Protein AF-A0A8T7IBI1-F1 (afdb_monomer_lite)

Foldseek 3Di:
DKAWEWEAELLQDTPDTDIDDLVVADPVLLVQQLVQEDAPQDWGWDWDQFPLGIKIKTWGHHLVQQKIWIWIDDVPDTFKTKMWHADDDPVSVVVVCVVLVVSQPDPVSCVSHVPDRHNPCVVVDDDDRYMYMYGHCVVPVVSCVRCVRNSVSNNSSSNVVSVVVVVVVD

Structure (mmCIF, N/CA/C/O backbone):
data_AF-A0A8T7IBI1-F1
#
_entry.id   AF-A0A8T7IBI1-F1
#
loop_
_atom_site.group_PDB
_atom_site.id
_atom_site.type_symbol
_atom_site.label_atom_id
_atom_site.label_alt_id
_atom_site.label_comp_id
_atom_site.label_asym_id
_atom_site.label_entity_id
_atom_site.label_seq_id
_atom_site.pdbx_PDB_ins_code
_atom_site.Cartn_x
_atom_site.Cartn_y
_atom_site.Cartn_z
_atom_site.occupancy
_atom_site.B_iso_or_equiv
_atom_site.auth_seq_id
_atom_site.auth_comp_id
_atom_site.auth_asym_id
_atom_site.auth_atom_id
_atom_site.pdbx_PDB_model_num
ATOM 1 N N . MET A 1 1 ? 12.102 -9.942 -8.516 1.00 91.25 1 MET A N 1
ATOM 2 C CA . MET A 1 1 ? 12.583 -8.659 -7.951 1.00 91.25 1 MET A CA 1
ATOM 3 C C . MET A 1 1 ? 12.407 -8.606 -6.428 1.00 91.25 1 MET A C 1
ATOM 5 O O . MET A 1 1 ? 11.483 -9.240 -5.927 1.00 91.25 1 MET A O 1
ATOM 9 N N . LYS A 1 2 ? 13.278 -7.898 -5.698 1.00 94.31 2 LYS A N 1
ATOM 10 C CA . LYS A 1 2 ? 13.137 -7.601 -4.256 1.00 94.31 2 LYS A CA 1
ATOM 11 C C . LYS A 1 2 ? 12.457 -6.236 -4.090 1.00 94.31 2 LYS A C 1
ATOM 13 O O . LYS A 1 2 ? 12.744 -5.365 -4.899 1.00 94.31 2 LYS A O 1
ATOM 18 N N . PHE A 1 3 ? 11.608 -6.054 -3.085 1.00 95.19 3 PHE A N 1
ATOM 19 C CA . PHE A 1 3 ? 11.084 -4.751 -2.665 1.00 95.19 3 PHE A CA 1
ATOM 20 C C . PHE A 1 3 ? 11.015 -4.686 -1.139 1.00 95.19 3 PHE A C 1
ATOM 22 O O . PHE A 1 3 ? 10.853 -5.715 -0.481 1.00 95.19 3 PHE A O 1
ATOM 29 N N . ASP A 1 4 ? 11.136 -3.492 -0.580 1.00 95.31 4 ASP A N 1
ATOM 30 C CA . ASP A 1 4 ? 10.885 -3.262 0.837 1.00 95.31 4 ASP A CA 1
ATOM 31 C C . ASP A 1 4 ? 9.420 -2.891 1.051 1.00 95.31 4 ASP A C 1
ATOM 33 O O . ASP A 1 4 ? 8.782 -2.283 0.191 1.00 95.31 4 ASP A O 1
ATOM 37 N N . ALA A 1 5 ? 8.869 -3.262 2.201 1.00 95.31 5 ALA A N 1
ATOM 38 C CA . ALA A 1 5 ? 7.539 -2.834 2.589 1.00 95.31 5 ALA A CA 1
ATOM 39 C C . ALA A 1 5 ? 7.495 -2.409 4.050 1.00 95.31 5 ALA A C 1
ATOM 41 O O . ALA A 1 5 ? 8.206 -2.948 4.903 1.00 95.31 5 ALA A O 1
ATOM 42 N N . ILE A 1 6 ? 6.624 -1.446 4.320 1.00 95.25 6 ILE A N 1
ATOM 43 C CA . ILE A 1 6 ? 6.220 -1.064 5.662 1.00 95.25 6 ILE A CA 1
ATOM 44 C C . ILE A 1 6 ? 4.705 -0.900 5.699 1.00 95.25 6 ILE A C 1
ATOM 46 O O . ILE A 1 6 ? 4.113 -0.112 4.960 1.00 95.25 6 ILE A O 1
ATOM 50 N N . THR A 1 7 ? 4.081 -1.663 6.582 1.00 93.75 7 THR A N 1
ATOM 51 C CA . THR A 1 7 ? 2.653 -1.605 6.851 1.00 93.75 7 THR A CA 1
ATOM 52 C C . THR A 1 7 ? 2.462 -0.953 8.206 1.00 93.75 7 THR A C 1
ATOM 54 O O . THR A 1 7 ? 3.063 -1.357 9.202 1.00 93.75 7 THR A O 1
ATOM 57 N N . PHE A 1 8 ? 1.601 0.05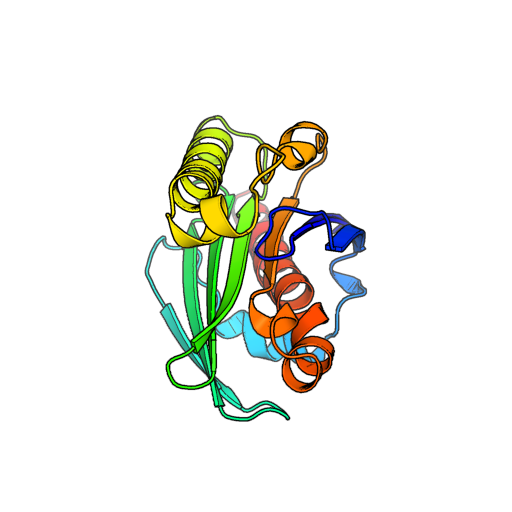1 8.254 1.00 93.31 8 PHE A N 1
ATOM 58 C CA . PHE A 1 8 ? 1.236 0.755 9.470 1.00 93.31 8 PHE A CA 1
ATOM 59 C C . PHE A 1 8 ? -0.146 0.336 9.960 1.00 93.31 8 PHE A C 1
ATOM 61 O O . PHE A 1 8 ? -1.053 0.026 9.179 1.00 93.31 8 PHE A O 1
ATOM 68 N N . LEU A 1 9 ? -0.317 0.397 11.275 1.00 91.94 9 LEU A N 1
ATOM 69 C CA . LEU A 1 9 ? -1.629 0.511 11.890 1.00 91.94 9 LEU A CA 1
ATOM 70 C C . LEU A 1 9 ? -2.188 1.935 11.680 1.00 91.94 9 LEU A C 1
ATOM 72 O O . LEU A 1 9 ? -1.424 2.874 11.435 1.00 91.94 9 LEU A O 1
ATOM 76 N N . PRO A 1 10 ? -3.512 2.132 11.812 1.00 90.12 10 PRO A N 1
ATOM 77 C CA . PRO A 1 10 ? -4.150 3.449 11.768 1.00 90.12 10 PRO A CA 1
ATOM 78 C C . PRO A 1 10 ? -3.568 4.503 12.717 1.00 90.12 10 PRO A C 1
ATOM 80 O O . PRO A 1 10 ? -3.644 5.692 12.423 1.00 90.12 10 PRO A O 1
ATOM 83 N N . ASP A 1 11 ? -2.987 4.074 13.840 1.00 90.12 11 ASP A N 1
ATOM 84 C CA . ASP A 1 11 ? -2.333 4.931 14.838 1.00 90.12 11 ASP A CA 1
ATOM 85 C C . ASP A 1 11 ? -0.869 5.271 14.480 1.00 90.12 11 ASP A C 1
ATOM 87 O O . ASP A 1 11 ? -0.098 5.759 15.307 1.00 90.12 11 ASP A O 1
ATOM 91 N N . GLY A 1 12 ? -0.448 4.963 13.251 1.00 90.19 12 GLY A N 1
ATOM 92 C CA . GLY A 1 12 ? 0.890 5.254 12.755 1.00 90.19 12 GLY A CA 1
ATOM 93 C C . GLY A 1 12 ? 1.999 4.391 13.353 1.00 90.19 12 GLY A C 1
ATOM 94 O O . GLY A 1 12 ? 3.162 4.636 13.029 1.00 90.19 12 GLY A O 1
ATOM 95 N N . LYS A 1 13 ? 1.690 3.391 14.194 1.00 91.62 13 LYS A N 1
ATOM 96 C CA . LYS A 1 13 ? 2.679 2.392 14.618 1.00 91.62 13 LYS A CA 1
ATOM 97 C C . LYS A 1 13 ? 2.986 1.434 13.477 1.00 91.62 13 LYS A C 1
ATOM 99 O O . LYS A 1 13 ? 2.106 1.061 12.699 1.00 91.62 13 LYS A O 1
ATOM 104 N N . VAL A 1 14 ? 4.241 1.005 13.410 1.00 93.06 14 VAL A N 1
ATOM 105 C CA . VAL A 1 14 ? 4.660 -0.051 12.488 1.00 93.06 14 VAL A CA 1
ATOM 106 C C . VAL A 1 14 ? 3.979 -1.353 12.894 1.00 93.06 14 VAL A C 1
ATOM 108 O O . VAL A 1 14 ? 4.126 -1.806 14.028 1.00 93.06 14 VAL A O 1
ATOM 111 N N . TRP A 1 15 ? 3.229 -1.930 11.961 1.00 90.81 15 TRP A N 1
ATOM 112 C CA . TRP A 1 15 ? 2.684 -3.273 12.085 1.00 90.81 15 TRP A CA 1
ATOM 113 C C . TRP A 1 15 ? 3.710 -4.302 11.607 1.00 90.81 15 TRP A C 1
ATOM 115 O O . TRP A 1 15 ? 4.125 -5.172 12.368 1.00 90.81 15 TRP A O 1
ATOM 125 N N . ASP A 1 16 ? 4.121 -4.172 10.348 1.00 91.88 16 ASP A N 1
ATOM 126 C CA . ASP A 1 16 ? 5.084 -5.056 9.704 1.00 91.88 16 ASP A CA 1
ATOM 127 C C . ASP A 1 16 ? 6.059 -4.221 8.882 1.00 91.88 16 ASP A C 1
ATOM 129 O O . ASP A 1 16 ? 5.702 -3.181 8.321 1.00 91.88 16 ASP A O 1
ATOM 133 N N . ARG A 1 17 ? 7.311 -4.659 8.853 1.00 93.69 17 ARG A N 1
ATOM 134 C CA . ARG A 1 17 ? 8.376 -4.035 8.076 1.00 93.69 17 ARG A CA 1
ATOM 135 C C . ARG A 1 17 ? 9.352 -5.115 7.663 1.00 93.69 17 ARG A C 1
ATOM 137 O O . ARG A 1 17 ? 9.907 -5.813 8.510 1.00 93.69 17 ARG A O 1
ATOM 144 N N . GLY A 1 18 ? 9.635 -5.178 6.371 1.00 94.00 18 GLY A N 1
ATOM 145 C CA . GLY A 1 18 ? 10.516 -6.204 5.849 1.00 94.00 18 GLY A CA 1
ATOM 146 C C . GLY A 1 18 ? 10.973 -5.962 4.424 1.00 94.00 18 GLY A C 1
ATOM 147 O O . GLY A 1 18 ? 10.574 -5.012 3.752 1.00 94.00 18 GLY A O 1
ATOM 148 N N . SER A 1 19 ? 11.823 -6.879 3.985 1.00 95.12 19 SER A N 1
ATOM 149 C CA . SER A 1 19 ? 12.269 -7.018 2.610 1.00 95.12 19 SER A CA 1
ATOM 150 C C . SER A 1 19 ? 11.644 -8.278 2.027 1.00 95.12 19 SER A C 1
ATOM 152 O O . SER A 1 19 ? 11.838 -9.365 2.569 1.00 95.12 19 SER A O 1
ATOM 154 N N . TYR A 1 20 ? 10.959 -8.148 0.898 1.00 95.19 20 TYR A N 1
ATOM 155 C CA . TYR A 1 20 ? 10.174 -9.217 0.294 1.00 95.19 20 TYR A CA 1
ATOM 156 C C . TYR A 1 20 ? 10.634 -9.482 -1.135 1.00 95.19 20 TYR A C 1
ATOM 158 O O . TYR A 1 20 ? 11.015 -8.573 -1.878 1.00 95.19 20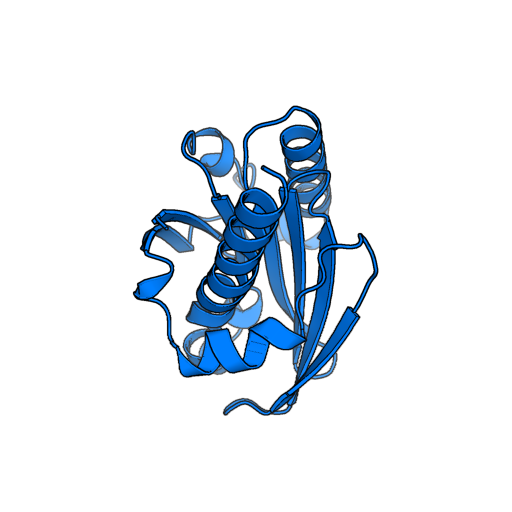 TYR A O 1
ATOM 166 N N . LEU A 1 21 ? 10.567 -10.741 -1.559 1.00 95.75 21 LEU A N 1
ATOM 167 C CA . LEU A 1 21 ? 10.701 -11.079 -2.966 1.00 95.75 21 LEU A CA 1
ATOM 168 C C . LEU A 1 21 ? 9.318 -11.092 -3.608 1.00 95.75 21 LEU A C 1
ATOM 170 O O . LEU A 1 21 ? 8.400 -11.772 -3.147 1.00 95.75 21 LEU A O 1
ATOM 174 N N . THR A 1 22 ? 9.196 -10.369 -4.723 1.00 94.62 22 THR A N 1
ATOM 175 C CA . THR A 1 22 ? 8.017 -10.421 -5.602 1.00 94.62 22 THR A CA 1
ATOM 176 C C . THR A 1 22 ? 7.626 -11.861 -5.873 1.00 94.62 22 THR A C 1
ATOM 178 O O . THR A 1 22 ? 6.486 -12.169 -5.610 1.00 94.62 22 THR A O 1
ATOM 181 N N . GLY A 1 23 ? 8.549 -12.766 -6.227 1.00 93.25 23 GLY A N 1
ATOM 182 C CA . GLY A 1 23 ? 8.257 -14.182 -6.505 1.00 93.25 23 GLY A CA 1
ATOM 183 C C . GLY A 1 23 ? 7.790 -15.042 -5.319 1.00 93.25 23 GLY A C 1
ATOM 184 O O . GLY A 1 23 ? 7.272 -16.131 -5.550 1.00 93.25 23 GLY A O 1
ATOM 185 N N . GLU A 1 24 ? 7.928 -14.573 -4.075 1.00 94.06 24 GLU A N 1
ATOM 186 C CA . GLU A 1 24 ? 7.481 -15.293 -2.868 1.00 94.06 24 GLU A CA 1
ATOM 187 C C . GLU A 1 24 ? 6.040 -14.949 -2.466 1.00 94.06 24 GLU A C 1
ATOM 189 O O . GLU A 1 24 ? 5.435 -15.669 -1.673 1.00 94.06 24 GLU A O 1
ATOM 194 N N . GLN A 1 25 ? 5.454 -13.883 -3.029 1.00 94.69 25 GLN A N 1
ATOM 195 C CA . GLN A 1 25 ? 4.072 -13.503 -2.710 1.00 94.69 25 GLN A CA 1
ATOM 196 C C . GLN A 1 25 ? 3.068 -14.531 -3.250 1.00 94.69 25 GLN A C 1
ATOM 198 O O . GLN A 1 25 ? 3.373 -15.300 -4.170 1.00 94.69 25 GLN A O 1
ATOM 203 N N . ASN A 1 26 ? 1.845 -14.533 -2.722 1.00 92.06 26 ASN A N 1
ATOM 204 C CA . ASN A 1 26 ? 0.812 -15.479 -3.134 1.00 92.06 26 ASN A CA 1
ATOM 205 C C . ASN A 1 26 ? 0.493 -15.335 -4.636 1.00 92.06 26 ASN A C 1
ATOM 207 O O . ASN A 1 26 ? -0.138 -14.368 -5.058 1.00 92.06 26 ASN A O 1
ATOM 211 N N . ARG A 1 27 ? 0.898 -16.325 -5.446 1.00 92.31 27 ARG A N 1
ATOM 212 C CA . ARG A 1 27 ? 0.749 -16.280 -6.912 1.00 92.31 27 ARG A CA 1
ATOM 213 C C . ARG A 1 27 ? -0.703 -16.158 -7.367 1.00 92.31 27 ARG A C 1
ATOM 215 O O . ARG A 1 27 ? -0.953 -15.489 -8.362 1.00 92.31 27 ARG A O 1
ATOM 222 N N . HIS A 1 28 ? -1.647 -16.767 -6.650 1.00 91.12 28 HIS A N 1
ATOM 223 C CA . HIS A 1 28 ? -3.064 -16.668 -6.997 1.00 91.12 28 HIS A CA 1
ATOM 224 C C . HIS A 1 28 ? -3.589 -15.243 -6.806 1.00 91.12 28 HIS A C 1
ATOM 226 O O . HIS A 1 28 ? -4.307 -14.742 -7.667 1.00 91.12 28 HIS A O 1
ATOM 232 N N . LEU A 1 29 ? -3.189 -14.571 -5.721 1.00 90.50 29 LEU A N 1
ATOM 233 C CA . LEU A 1 29 ? -3.559 -13.175 -5.482 1.00 90.50 29 LEU A CA 1
ATOM 234 C C . LEU A 1 29 ? -2.875 -12.233 -6.470 1.00 90.50 29 LEU A C 1
ATOM 236 O O . LEU A 1 29 ? -3.544 -11.384 -7.045 1.00 90.50 29 LEU A O 1
ATOM 240 N N . VAL A 1 30 ? -1.577 -12.423 -6.729 1.00 93.75 30 VAL A N 1
ATOM 241 C CA . VAL A 1 30 ? -0.846 -11.633 -7.733 1.00 93.75 30 VAL A CA 1
ATOM 242 C C . VAL A 1 30 ? -1.554 -11.712 -9.086 1.00 93.75 30 VAL A C 1
ATOM 244 O O . VAL A 1 30 ? -1.896 -10.679 -9.647 1.00 93.75 30 VAL A O 1
ATOM 247 N N . GLN A 1 31 ? -1.879 -12.919 -9.562 1.00 92.00 31 GLN A N 1
ATOM 248 C CA . GLN A 1 31 ? -2.603 -13.113 -10.825 1.00 92.00 31 GLN A CA 1
ATOM 249 C C . GLN A 1 31 ? -4.006 -12.494 -10.825 1.00 92.00 31 GLN A C 1
ATOM 251 O O . GLN A 1 31 ? -4.434 -11.969 -11.850 1.00 92.00 31 GLN A O 1
ATOM 256 N N . ALA A 1 32 ? -4.726 -12.549 -9.701 1.00 90.38 32 ALA A N 1
ATOM 257 C CA . ALA A 1 32 ? -6.040 -11.924 -9.575 1.00 90.38 32 ALA A CA 1
ATOM 258 C C . ALA A 1 32 ? -5.958 -10.388 -9.599 1.00 90.38 32 ALA A C 1
ATOM 260 O O . ALA A 1 32 ? -6.868 -9.729 -10.101 1.00 90.38 32 ALA A O 1
ATOM 261 N N . PHE A 1 33 ? -4.874 -9.815 -9.075 1.00 91.75 33 PHE A N 1
ATOM 262 C CA . PHE A 1 33 ? -4.692 -8.370 -8.967 1.00 91.75 33 PHE A CA 1
ATOM 263 C C . PHE A 1 33 ? -4.025 -7.743 -10.190 1.00 91.75 33 PHE A C 1
ATOM 265 O O . PHE A 1 33 ? -4.311 -6.584 -10.474 1.00 91.75 33 PHE A O 1
ATOM 272 N N . SER A 1 34 ? -3.199 -8.472 -10.950 1.00 92.56 34 SER A N 1
ATOM 273 C CA . SER A 1 34 ? -2.527 -7.935 -12.145 1.00 92.56 34 SER A CA 1
ATOM 274 C C . SER A 1 34 ? -3.476 -7.229 -13.131 1.00 92.56 34 SER A C 1
ATOM 276 O O . SER A 1 34 ? -3.133 -6.136 -13.572 1.00 92.56 34 SER A O 1
ATOM 278 N N . PRO A 1 35 ? -4.683 -7.747 -13.448 1.00 91.81 35 PRO A N 1
ATOM 279 C CA . PRO A 1 35 ? -5.625 -7.054 -14.334 1.00 91.81 35 PRO A CA 1
ATOM 280 C C . PRO A 1 35 ? -6.219 -5.767 -13.740 1.00 91.81 35 PRO A C 1
ATOM 282 O O . PRO A 1 35 ? -6.828 -4.984 -14.463 1.00 91.81 35 PRO A O 1
ATOM 285 N N . CYS A 1 36 ? -6.086 -5.570 -12.427 1.00 92.25 36 CYS A N 1
ATOM 286 C CA . CYS A 1 36 ? -6.594 -4.409 -11.701 1.00 92.25 36 CYS A CA 1
ATOM 287 C C . CYS A 1 36 ? -5.565 -3.273 -11.614 1.00 92.25 36 CYS A C 1
ATOM 289 O O . CYS A 1 36 ? -5.893 -2.190 -11.130 1.00 92.25 36 CYS A O 1
ATOM 291 N N . VAL A 1 37 ? -4.330 -3.517 -12.054 1.00 93.88 37 VAL A N 1
ATOM 292 C CA . VAL A 1 37 ? -3.235 -2.554 -12.012 1.00 93.88 37 VAL A CA 1
ATOM 293 C C . VAL A 1 37 ? -3.092 -1.879 -13.372 1.00 93.88 37 VAL A C 1
ATOM 295 O O . VAL A 1 37 ? -2.977 -2.529 -14.408 1.00 93.88 37 VAL A O 1
ATOM 298 N N . THR A 1 38 ? -3.081 -0.551 -13.356 1.00 93.81 38 THR A N 1
ATOM 299 C CA . THR A 1 38 ? -2.804 0.304 -14.515 1.00 93.81 38 THR A CA 1
ATOM 300 C C . THR A 1 38 ? -1.491 1.054 -14.337 1.00 93.81 38 THR A C 1
ATOM 302 O O . THR A 1 38 ? -1.027 1.261 -13.213 1.00 93.81 38 THR A O 1
ATOM 305 N N . TYR A 1 39 ? -0.921 1.468 -15.469 1.00 94.25 39 TYR A N 1
ATOM 306 C CA . TYR A 1 39 ? 0.355 2.182 -15.568 1.00 94.25 39 TYR A CA 1
ATOM 307 C C . TYR A 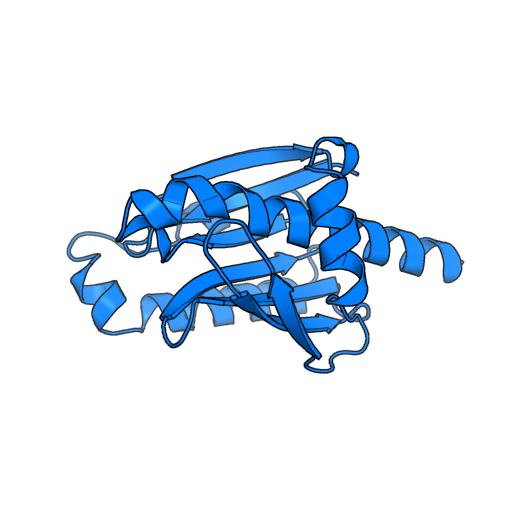1 39 ? 0.229 3.506 -16.336 1.00 94.25 39 TYR A C 1
ATOM 309 O O . TYR A 1 39 ? 1.206 4.219 -16.496 1.00 94.25 39 TYR A O 1
ATOM 317 N N . ASP A 1 40 ? -0.966 3.849 -16.821 1.00 93.00 40 ASP A N 1
ATOM 318 C CA . ASP A 1 40 ? -1.224 4.992 -17.706 1.00 93.00 40 ASP A CA 1
ATOM 319 C C . ASP A 1 40 ? -1.796 6.216 -16.968 1.00 93.00 40 ASP A C 1
ATOM 321 O O . ASP A 1 40 ? -2.420 7.089 -17.577 1.00 93.00 40 ASP A O 1
ATOM 325 N N . ASN A 1 41 ? -1.619 6.261 -15.645 1.00 91.44 41 ASN A N 1
ATOM 326 C CA . ASN A 1 41 ? -2.133 7.283 -14.737 1.00 91.44 41 ASN A CA 1
ATOM 327 C C . ASN A 1 41 ? -3.667 7.436 -14.772 1.00 91.44 41 ASN A C 1
ATOM 329 O O . ASN A 1 41 ? -4.213 8.507 -14.492 1.00 91.44 41 ASN A O 1
ATOM 333 N N . LYS A 1 42 ? -4.395 6.366 -15.119 1.00 92.31 42 LYS A N 1
ATOM 334 C CA . LYS A 1 42 ? -5.860 6.335 -15.040 1.00 92.31 42 LYS A CA 1
ATOM 335 C C . LYS A 1 42 ? -6.334 5.529 -13.851 1.00 92.31 42 LYS A C 1
ATOM 337 O O . LYS A 1 42 ? -5.836 4.438 -13.573 1.00 92.31 42 LYS A O 1
ATOM 342 N N . LYS A 1 43 ? -7.375 6.055 -13.202 1.00 94.06 43 LYS A N 1
ATOM 343 C CA . LYS A 1 43 ? -8.093 5.327 -12.163 1.00 94.06 43 LYS A CA 1
ATOM 344 C C . LYS A 1 43 ? -8.799 4.120 -12.764 1.00 94.06 43 LYS A C 1
ATOM 346 O O . LYS A 1 43 ? -9.651 4.275 -13.638 1.00 94.06 43 LYS A O 1
ATOM 351 N N . LEU A 1 44 ? -8.494 2.949 -12.225 1.00 94.81 44 LEU A N 1
ATOM 352 C CA . LEU A 1 44 ? -9.244 1.725 -12.437 1.00 94.81 44 LEU A CA 1
ATOM 353 C C . LEU A 1 44 ? -9.965 1.347 -11.146 1.00 94.81 44 LEU A C 1
ATOM 355 O O . LEU A 1 44 ? -9.457 1.539 -10.042 1.00 94.81 44 LEU A O 1
ATOM 359 N N . VAL A 1 45 ? -11.179 0.834 -11.302 1.00 95.50 45 VAL A N 1
ATOM 360 C CA . VAL A 1 45 ? -11.967 0.286 -10.204 1.00 95.50 45 VAL A CA 1
ATOM 361 C C . VAL A 1 45 ? -12.257 -1.163 -10.540 1.00 95.50 45 VAL A C 1
ATOM 363 O O . VAL A 1 45 ? -12.841 -1.442 -11.586 1.00 95.50 45 VAL A O 1
ATOM 366 N N . ALA A 1 46 ? -11.847 -2.067 -9.662 1.00 94.06 46 ALA A N 1
ATOM 367 C CA . ALA A 1 46 ? -12.062 -3.495 -9.812 1.00 94.06 46 ALA A CA 1
ATOM 368 C C . ALA A 1 46 ? -12.847 -4.047 -8.625 1.00 94.06 46 ALA A C 1
ATOM 370 O O . ALA A 1 46 ? -12.728 -3.555 -7.504 1.00 94.06 46 ALA A O 1
ATOM 371 N N . GLU A 1 47 ? -13.636 -5.086 -8.877 1.00 93.94 47 GLU A N 1
ATOM 372 C CA . GLU A 1 47 ? -14.296 -5.862 -7.834 1.00 93.94 47 GLU A CA 1
ATOM 373 C C . GLU A 1 47 ? -13.733 -7.282 -7.843 1.00 93.94 47 GLU A C 1
ATOM 375 O O . GLU A 1 47 ? -13.674 -7.934 -8.886 1.00 93.94 47 GLU A O 1
ATOM 380 N N . ILE A 1 48 ? -13.291 -7.749 -6.680 1.00 89.50 48 ILE A N 1
ATOM 381 C CA . ILE A 1 48 ? -12.616 -9.028 -6.498 1.00 89.50 48 ILE A CA 1
ATOM 382 C C . ILE A 1 48 ? -13.366 -9.808 -5.426 1.00 89.50 48 ILE A C 1
ATOM 384 O O . ILE A 1 48 ? -13.552 -9.338 -4.303 1.00 89.50 48 ILE A O 1
ATOM 388 N N . GLN A 1 49 ? -13.794 -11.020 -5.764 1.00 87.50 49 GLN A N 1
ATOM 389 C CA . GLN A 1 49 ? -14.403 -11.916 -4.789 1.00 87.50 49 GLN A CA 1
ATOM 390 C C . GLN A 1 49 ? -13.320 -12.547 -3.914 1.00 87.50 49 GLN A C 1
ATOM 392 O O . GLN A 1 49 ? -12.351 -13.110 -4.423 1.00 87.50 49 GLN A O 1
ATOM 397 N N . SER A 1 50 ? -13.497 -12.454 -2.598 1.00 80.38 50 SER A N 1
ATOM 398 C CA . SER A 1 50 ? -12.578 -12.997 -1.598 1.00 80.38 50 SER A CA 1
ATOM 399 C C . SER A 1 50 ? -13.327 -13.784 -0.522 1.00 80.38 50 SER A C 1
ATOM 401 O O . SER A 1 50 ? -14.556 -13.758 -0.442 1.00 80.38 50 SER A O 1
ATOM 403 N N . GLU A 1 51 ? -12.583 -14.445 0.360 1.00 77.56 51 GLU A N 1
ATOM 404 C CA . GLU A 1 51 ? -13.143 -15.188 1.495 1.00 77.56 51 GLU A CA 1
ATOM 405 C C . GLU A 1 51 ? -13.865 -14.312 2.535 1.00 77.56 51 GLU A C 1
ATOM 407 O O . GLU A 1 51 ? -14.644 -14.821 3.339 1.00 77.56 51 GLU A O 1
ATOM 412 N N . ILE A 1 52 ? -13.636 -12.994 2.520 1.00 80.62 52 ILE A N 1
ATOM 413 C CA . ILE A 1 52 ? -14.328 -12.025 3.386 1.00 80.62 52 ILE A CA 1
ATOM 414 C C . ILE A 1 52 ? -15.441 -11.259 2.676 1.00 80.62 52 ILE A C 1
ATOM 416 O O . ILE A 1 52 ? -16.018 -10.338 3.253 1.00 80.62 52 ILE A O 1
ATOM 420 N N . GLY A 1 53 ? -15.753 -11.650 1.441 1.00 86.19 53 GLY A N 1
ATOM 421 C CA . GLY A 1 53 ? -16.761 -11.024 0.599 1.00 86.19 53 GLY A CA 1
ATOM 422 C C . GLY A 1 53 ? -16.168 -10.276 -0.590 1.00 86.19 53 GLY A C 1
ATOM 423 O O . GLY A 1 53 ? -14.977 -10.379 -0.901 1.00 86.19 53 GLY A O 1
ATOM 424 N N . ALA A 1 54 ? -17.038 -9.536 -1.273 1.00 90.69 54 ALA A N 1
ATOM 425 C CA . ALA A 1 54 ? -16.674 -8.710 -2.411 1.00 90.69 54 ALA A CA 1
ATOM 426 C C . ALA A 1 54 ? -15.825 -7.522 -1.952 1.00 90.69 54 ALA A C 1
ATOM 428 O O . ALA A 1 54 ? -16.252 -6.708 -1.126 1.00 90.69 54 ALA A O 1
ATOM 429 N N . LEU A 1 55 ? -14.624 -7.432 -2.504 1.00 90.88 55 LEU A N 1
ATOM 430 C CA . LEU A 1 55 ? -13.703 -6.336 -2.280 1.00 90.88 55 LEU A CA 1
ATOM 431 C C . LEU A 1 55 ? -13.714 -5.431 -3.484 1.00 90.88 55 LEU A C 1
ATOM 433 O O . LEU A 1 55 ? -13.651 -5.901 -4.616 1.00 90.88 55 LEU A O 1
ATOM 437 N N . LYS A 1 56 ? -13.726 -4.132 -3.236 1.00 95.19 56 LYS A N 1
ATOM 438 C CA . LYS A 1 56 ? -13.524 -3.142 -4.283 1.00 95.19 56 LYS A CA 1
ATOM 439 C C . LYS A 1 56 ? -12.120 -2.568 -4.148 1.00 95.19 56 LYS A C 1
ATOM 441 O O . LYS A 1 56 ? -11.730 -2.141 -3.066 1.00 95.19 56 LYS A O 1
ATOM 446 N N . LEU A 1 57 ? -11.379 -2.552 -5.246 1.00 95.50 57 LEU A N 1
ATOM 447 C CA . LEU A 1 57 ? -10.069 -1.926 -5.365 1.00 95.50 57 LEU A CA 1
ATOM 448 C C . LEU A 1 57 ? -10.196 -0.683 -6.239 1.00 95.50 57 LEU A C 1
ATOM 450 O O . LEU A 1 57 ? -10.555 -0.782 -7.409 1.00 95.50 57 LEU A O 1
ATOM 454 N N . ASP A 1 58 ? -9.859 0.468 -5.673 1.00 97.00 58 ASP A N 1
ATOM 455 C CA . ASP A 1 58 ? -9.561 1.678 -6.428 1.00 97.00 58 ASP A CA 1
ATOM 456 C C . ASP A 1 58 ? -8.039 1.742 -6.634 1.00 97.00 58 ASP A C 1
ATOM 458 O O . ASP A 1 58 ? -7.294 1.854 -5.659 1.00 97.00 58 ASP A O 1
ATOM 462 N N . TRP A 1 59 ? -7.579 1.674 -7.884 1.00 96.81 59 TRP A N 1
ATOM 463 C CA . TRP A 1 59 ? -6.162 1.725 -8.253 1.00 96.81 59 TRP A CA 1
ATOM 464 C C . TRP A 1 59 ? -5.866 2.905 -9.181 1.00 96.81 59 TRP A C 1
ATOM 466 O O . TRP A 1 59 ? -6.643 3.193 -10.090 1.00 96.81 59 TRP A O 1
ATOM 476 N N . VAL A 1 60 ? -4.720 3.558 -8.990 1.00 95.69 60 VAL A N 1
ATOM 477 C CA . VAL A 1 60 ? -4.114 4.479 -9.966 1.00 95.69 60 VAL A CA 1
ATOM 478 C C . VAL A 1 60 ? -2.619 4.200 -9.991 1.00 95.69 60 VAL A C 1
ATOM 480 O O . VAL A 1 60 ? -1.989 4.276 -8.939 1.00 95.69 60 VAL A O 1
ATOM 483 N N . GLY A 1 61 ? -2.041 3.925 -11.160 1.00 94.69 61 GLY A N 1
ATOM 484 C CA . GLY A 1 61 ? -0.593 3.783 -11.305 1.00 94.69 61 GLY A CA 1
ATOM 485 C C . GLY A 1 61 ? -0.060 4.445 -12.566 1.00 94.69 61 GLY A C 1
ATOM 486 O O . GLY A 1 61 ? -0.795 4.628 -13.535 1.00 94.69 61 GLY A O 1
ATOM 487 N N . SER A 1 62 ? 1.210 4.831 -12.531 1.00 93.75 62 SER A N 1
ATOM 488 C CA . SER A 1 62 ? 1.903 5.560 -13.589 1.00 93.75 62 SER A CA 1
ATOM 489 C C . SER A 1 62 ? 3.325 5.024 -13.744 1.00 93.75 62 SER A C 1
ATOM 491 O O . SER A 1 62 ? 4.115 5.078 -12.800 1.00 93.75 62 SER A O 1
ATOM 493 N N . ASP A 1 63 ? 3.646 4.506 -14.929 1.00 91.62 63 ASP A N 1
ATOM 494 C CA . ASP A 1 63 ? 4.992 4.039 -15.270 1.00 91.62 63 ASP A CA 1
ATOM 495 C C . ASP A 1 63 ? 5.992 5.187 -15.437 1.00 91.62 63 ASP A C 1
ATOM 497 O O . ASP A 1 63 ? 7.140 5.055 -15.027 1.00 91.62 63 ASP A O 1
ATOM 501 N N . GLN A 1 64 ? 5.542 6.333 -15.951 1.00 89.25 64 GLN A N 1
ATOM 502 C CA . GLN A 1 64 ? 6.368 7.525 -16.163 1.00 89.25 64 GLN A CA 1
ATOM 503 C C . GLN A 1 64 ? 7.047 8.009 -14.881 1.00 89.25 64 GLN A C 1
ATOM 505 O O . GLN A 1 64 ? 8.184 8.469 -14.923 1.00 89.25 64 GLN A O 1
ATOM 510 N N . ILE A 1 65 ? 6.339 7.902 -13.756 1.00 88.19 65 ILE A N 1
ATOM 511 C CA . ILE A 1 65 ? 6.800 8.374 -12.443 1.00 88.19 65 ILE A CA 1
ATOM 512 C C . ILE A 1 65 ? 7.142 7.214 -11.500 1.00 88.19 65 ILE A C 1
ATOM 514 O O . ILE A 1 65 ? 7.706 7.440 -10.436 1.00 88.19 65 ILE A O 1
ATOM 518 N N . GLY A 1 66 ? 6.800 5.974 -11.870 1.00 92.19 66 GLY A N 1
ATOM 519 C CA . GLY A 1 66 ? 7.058 4.779 -11.069 1.00 92.19 66 GLY A CA 1
ATOM 520 C C . GLY A 1 66 ? 6.180 4.633 -9.825 1.00 92.19 66 GLY A C 1
ATOM 521 O O . GLY A 1 66 ? 6.588 3.965 -8.878 1.00 92.19 66 GLY A O 1
ATOM 522 N N . VAL A 1 67 ? 4.981 5.224 -9.802 1.00 95.00 67 VAL A N 1
ATOM 523 C CA . VAL A 1 67 ? 4.105 5.221 -8.617 1.00 95.00 67 VAL A CA 1
ATOM 524 C C . VAL A 1 67 ? 2.810 4.466 -8.864 1.00 95.00 67 VAL A C 1
ATOM 526 O O . VAL A 1 67 ? 2.146 4.668 -9.876 1.00 95.00 67 VAL A O 1
ATOM 529 N N . GLY A 1 68 ? 2.417 3.642 -7.896 1.00 96.38 68 GLY A N 1
ATOM 530 C CA . GLY A 1 68 ? 1.100 3.019 -7.799 1.00 96.38 68 GLY A CA 1
ATOM 531 C C . GLY A 1 68 ? 0.408 3.416 -6.500 1.00 96.38 68 GLY A C 1
ATOM 532 O O . GLY A 1 68 ? 1.053 3.537 -5.467 1.00 96.38 68 GLY A O 1
ATOM 533 N N . SER A 1 69 ? -0.903 3.608 -6.513 1.00 95.62 69 SER A N 1
ATOM 534 C CA . SER A 1 69 ? -1.699 3.890 -5.319 1.00 95.62 69 SER A CA 1
ATOM 535 C C . SER A 1 69 ? -2.943 3.017 -5.297 1.00 95.62 69 SER A C 1
ATOM 537 O O . SER A 1 69 ? -3.561 2.759 -6.332 1.00 95.62 69 SER A O 1
ATOM 539 N N . SER A 1 70 ? -3.299 2.553 -4.105 1.00 95.69 70 SER A N 1
ATOM 540 C CA . SER A 1 70 ? -4.404 1.629 -3.891 1.00 95.69 70 SER A CA 1
ATOM 541 C C . SER A 1 70 ? -5.280 2.059 -2.725 1.00 95.69 70 SER A C 1
ATOM 543 O O . SER A 1 70 ? -4.813 2.585 -1.712 1.00 95.69 70 SER A O 1
ATOM 545 N N . THR A 1 71 ? -6.578 1.814 -2.860 1.00 95.31 71 THR A N 1
ATOM 546 C CA . THR A 1 71 ? -7.532 1.822 -1.752 1.00 95.31 71 THR A CA 1
ATOM 547 C C . THR A 1 71 ? -8.442 0.613 -1.879 1.00 95.31 71 THR A C 1
ATOM 549 O O . THR A 1 71 ? -9.152 0.450 -2.872 1.00 95.31 71 THR A O 1
ATOM 552 N N . TRP A 1 72 ? -8.426 -0.221 -0.850 1.00 93.81 72 TRP A N 1
ATOM 553 C CA . TRP A 1 72 ? -9.254 -1.404 -0.719 1.00 93.81 72 TRP A CA 1
ATOM 554 C C . TRP A 1 72 ? -10.474 -1.112 0.139 1.00 93.81 72 TRP A C 1
ATOM 556 O O . TRP A 1 72 ? -10.360 -0.564 1.239 1.00 93.81 72 TRP A O 1
ATOM 566 N N . TRP A 1 73 ? -11.629 -1.559 -0.340 1.00 94.00 73 TRP A N 1
ATOM 567 C CA . TRP A 1 73 ? -12.916 -1.396 0.313 1.00 94.00 73 TRP A CA 1
ATOM 568 C C . TRP A 1 73 ? -13.588 -2.747 0.550 1.00 94.00 73 TRP A C 1
ATOM 570 O O . TRP A 1 73 ? -13.585 -3.612 -0.327 1.00 94.00 73 TRP A O 1
ATOM 580 N N . LEU A 1 74 ? -14.233 -2.887 1.706 1.00 91.25 74 LEU A N 1
ATOM 581 C CA . LEU A 1 74 ? -15.172 -3.961 2.019 1.00 91.25 74 LEU A CA 1
ATOM 582 C C . LEU A 1 74 ? -16.531 -3.334 2.351 1.00 91.25 74 LEU A C 1
ATOM 584 O O . LEU A 1 74 ? -16.720 -2.745 3.422 1.00 91.25 74 LEU A O 1
ATOM 588 N N . GLY A 1 75 ? -17.474 -3.427 1.412 1.00 90.00 75 GLY A N 1
ATOM 589 C CA . GLY A 1 75 ? -18.690 -2.613 1.447 1.00 90.00 75 GLY A CA 1
ATOM 590 C C . GLY A 1 75 ? -18.339 -1.121 1.412 1.00 90.00 75 GLY A C 1
ATOM 591 O O . GLY A 1 75 ? -17.632 -0.669 0.517 1.00 90.00 75 GLY A O 1
ATOM 592 N N . GLU A 1 76 ? -18.793 -0.361 2.409 1.00 90.56 76 GLU A N 1
ATOM 593 C CA . GLU A 1 76 ? -18.522 1.084 2.531 1.00 90.56 76 GLU A CA 1
ATOM 594 C C . GLU A 1 76 ? -17.252 1.411 3.340 1.00 90.56 76 GLU A C 1
ATOM 596 O O . GLU A 1 76 ? -16.950 2.577 3.584 1.00 90.56 76 GLU A O 1
ATOM 601 N N . LYS A 1 77 ? -16.507 0.397 3.800 1.00 89.81 77 LYS A N 1
ATOM 602 C CA . LYS A 1 77 ? -15.364 0.584 4.706 1.00 89.81 77 LYS A CA 1
ATOM 603 C C . LYS A 1 77 ? -14.045 0.450 3.973 1.00 89.81 77 LYS A C 1
ATOM 605 O O . LYS A 1 77 ? -13.843 -0.536 3.272 1.00 89.81 77 LYS A O 1
ATOM 610 N N . ILE A 1 78 ? -13.131 1.381 4.219 1.00 90.69 78 ILE A N 1
ATOM 611 C CA . ILE A 1 78 ? -11.730 1.251 3.814 1.00 90.69 78 ILE A CA 1
ATOM 612 C C . ILE A 1 78 ? -11.069 0.198 4.709 1.00 90.69 78 ILE A C 1
ATOM 614 O O . ILE A 1 78 ? -11.201 0.256 5.930 1.00 90.69 78 ILE A O 1
ATOM 618 N N . ILE A 1 79 ? -10.375 -0.762 4.101 1.00 91.88 79 ILE A N 1
ATOM 619 C CA . ILE A 1 79 ? -9.673 -1.845 4.809 1.00 91.88 79 ILE A CA 1
ATOM 620 C C . ILE A 1 79 ? -8.153 -1.782 4.634 1.00 91.88 79 ILE A C 1
ATOM 622 O O . ILE A 1 79 ? -7.421 -2.221 5.516 1.00 91.88 79 ILE A O 1
ATOM 626 N N . ASN A 1 80 ? -7.664 -1.200 3.541 1.00 93.00 80 ASN A N 1
ATOM 627 C CA . ASN A 1 80 ? -6.242 -0.975 3.310 1.00 93.00 80 ASN A CA 1
ATOM 628 C C . ASN A 1 80 ? -6.063 0.184 2.324 1.00 93.00 80 ASN A C 1
ATOM 630 O O . ASN A 1 80 ? -6.842 0.335 1.384 1.00 93.00 80 ASN A O 1
ATOM 634 N N . THR A 1 81 ? -5.047 1.001 2.545 1.00 94.12 81 THR A N 1
ATOM 635 C CA . THR A 1 81 ? -4.594 2.026 1.602 1.00 94.12 81 THR A CA 1
ATOM 636 C C . THR A 1 81 ? -3.095 1.914 1.462 1.00 94.12 81 THR A C 1
ATOM 638 O O . THR A 1 81 ? -2.417 1.730 2.471 1.00 94.12 81 THR A O 1
ATOM 641 N N . GLY A 1 82 ? -2.559 2.075 0.259 1.00 95.00 82 GLY A N 1
ATOM 642 C CA . GLY A 1 82 ? -1.115 2.002 0.082 1.00 95.00 82 GLY A CA 1
ATOM 643 C C . GLY A 1 82 ? -0.603 2.728 -1.144 1.00 95.00 82 GLY A C 1
ATOM 644 O O . GLY A 1 82 ? -1.347 2.970 -2.094 1.00 95.00 82 GLY A O 1
ATOM 645 N N . VAL A 1 83 ? 0.686 3.045 -1.104 1.00 96.00 83 VAL A N 1
ATOM 646 C CA . VAL A 1 83 ? 1.463 3.609 -2.203 1.00 96.00 83 VAL A CA 1
ATOM 647 C C . VAL A 1 83 ? 2.662 2.704 -2.488 1.00 96.00 83 VAL A C 1
ATOM 649 O O . VAL A 1 83 ? 3.350 2.252 -1.576 1.00 96.00 83 VAL A O 1
ATOM 652 N N . CYS A 1 84 ? 2.882 2.410 -3.761 1.00 96.56 84 CYS A N 1
ATOM 653 C CA . CYS A 1 84 ? 4.028 1.687 -4.288 1.00 96.56 84 CYS A CA 1
ATOM 654 C C . CYS A 1 84 ? 4.931 2.694 -5.000 1.00 96.56 84 CYS A C 1
ATOM 656 O O . CYS A 1 84 ? 4.448 3.436 -5.850 1.00 96.56 84 CYS A O 1
ATOM 658 N N . LEU A 1 85 ? 6.217 2.699 -4.670 1.00 95.31 85 LEU A N 1
ATOM 659 C CA . LEU A 1 85 ? 7.244 3.576 -5.230 1.00 95.31 85 LEU A CA 1
ATOM 660 C C . LEU A 1 85 ? 8.311 2.683 -5.859 1.00 95.31 85 LEU A C 1
ATOM 662 O O . LEU A 1 85 ? 8.936 1.882 -5.163 1.00 95.31 85 LEU A O 1
ATOM 666 N N . PHE A 1 86 ? 8.457 2.726 -7.176 1.00 94.44 86 PHE A N 1
ATOM 667 C CA . PHE A 1 86 ? 9.349 1.829 -7.901 1.00 94.44 86 PHE A CA 1
ATOM 668 C C . PHE A 1 86 ? 10.818 2.269 -7.810 1.00 94.44 86 PHE A C 1
ATOM 670 O O . PHE A 1 86 ? 11.704 1.425 -7.680 1.00 94.44 86 PHE A O 1
ATOM 677 N N . GLY A 1 87 ? 11.073 3.575 -7.826 1.00 86.00 87 GLY A N 1
ATOM 678 C CA . GLY A 1 87 ? 12.392 4.192 -7.808 1.00 86.00 87 GLY A CA 1
ATOM 679 C C . GLY A 1 87 ? 12.563 5.181 -6.653 1.00 86.00 87 GLY A C 1
ATOM 680 O O . GLY A 1 87 ? 11.992 5.037 -5.572 1.00 86.00 87 GLY A O 1
ATOM 681 N N . ASN A 1 88 ? 13.433 6.171 -6.851 1.00 81.62 88 ASN A N 1
ATOM 682 C CA . ASN A 1 88 ? 13.701 7.214 -5.860 1.00 81.62 88 ASN A CA 1
ATOM 683 C C . ASN A 1 88 ? 13.830 8.597 -6.509 1.00 81.62 88 ASN A C 1
ATOM 685 O O . ASN A 1 88 ? 14.732 9.365 -6.166 1.00 81.62 88 ASN A O 1
ATOM 689 N N . ASN A 1 89 ? 12.996 8.879 -7.512 1.00 84.88 89 ASN A N 1
ATOM 690 C CA . ASN A 1 89 ? 12.988 10.198 -8.135 1.00 84.88 89 ASN A CA 1
ATOM 691 C C . ASN A 1 89 ? 12.296 11.245 -7.228 1.00 84.88 89 ASN A C 1
ATOM 693 O O . ASN A 1 89 ? 11.641 10.906 -6.241 1.00 84.88 89 ASN A O 1
ATOM 697 N N . GLU A 1 90 ? 12.484 12.532 -7.530 1.00 87.50 90 GLU A N 1
ATOM 698 C CA . GLU A 1 90 ? 11.936 13.637 -6.723 1.00 87.50 90 GLU A CA 1
ATOM 699 C C . GLU A 1 90 ? 10.398 13.615 -6.672 1.00 87.50 90 GLU A C 1
ATOM 701 O O . GLU A 1 90 ? 9.812 13.837 -5.614 1.00 87.50 90 GLU A O 1
ATOM 706 N N . GLU A 1 91 ? 9.741 13.243 -7.772 1.00 88.62 91 GLU A N 1
ATOM 707 C CA . GLU A 1 91 ? 8.279 13.155 -7.846 1.00 88.62 91 GLU A CA 1
ATOM 708 C C . GLU A 1 91 ? 7.723 12.042 -6.942 1.00 88.62 91 GLU A C 1
ATOM 710 O O . GLU A 1 91 ? 6.711 12.233 -6.266 1.00 88.62 91 GLU A O 1
ATOM 715 N N . GLU A 1 92 ? 8.403 10.895 -6.859 1.00 88.38 92 GLU A N 1
ATOM 716 C CA . GLU A 1 92 ? 8.058 9.804 -5.939 1.00 88.38 92 GLU A CA 1
ATOM 717 C C . GLU A 1 92 ? 8.135 10.255 -4.477 1.00 88.38 92 GLU A C 1
ATOM 719 O O . GLU A 1 92 ? 7.259 9.925 -3.670 1.00 88.38 92 GLU A O 1
ATOM 724 N N . ILE A 1 93 ? 9.163 11.038 -4.135 1.00 87.94 93 ILE A N 1
ATOM 725 C CA . ILE A 1 93 ? 9.346 11.605 -2.794 1.00 87.94 93 ILE A CA 1
ATOM 726 C C . ILE A 1 93 ? 8.221 12.598 -2.477 1.00 87.94 93 ILE A C 1
ATOM 728 O O . ILE A 1 93 ? 7.664 12.567 -1.376 1.00 87.94 93 ILE A O 1
ATOM 732 N N . ASP A 1 94 ? 7.839 13.446 -3.429 1.00 91.25 94 ASP A N 1
ATOM 733 C CA . ASP A 1 94 ? 6.755 14.415 -3.257 1.00 91.25 94 ASP A CA 1
ATOM 734 C C . ASP A 1 94 ? 5.386 13.748 -3.100 1.00 91.25 94 ASP A C 1
ATOM 736 O O . ASP A 1 94 ? 4.587 14.141 -2.236 1.00 91.25 94 ASP A O 1
ATOM 740 N N . ILE A 1 95 ? 5.116 12.699 -3.880 1.00 91.00 95 ILE A N 1
ATOM 741 C CA . ILE A 1 95 ? 3.890 11.906 -3.750 1.00 91.00 95 ILE A CA 1
ATOM 742 C C . ILE A 1 95 ? 3.855 11.205 -2.397 1.00 91.00 95 ILE A C 1
ATOM 744 O O . ILE A 1 95 ? 2.831 11.252 -1.711 1.00 91.00 95 ILE A O 1
ATOM 748 N N . LEU A 1 96 ? 4.971 10.613 -1.973 1.00 91.12 96 LEU A N 1
ATOM 749 C CA . LEU A 1 96 ? 5.082 10.006 -0.658 1.00 91.12 96 LEU A CA 1
ATOM 750 C C . LEU A 1 96 ? 4.795 11.018 0.459 1.00 91.12 96 LEU A C 1
ATOM 752 O O . LEU A 1 96 ? 3.955 10.777 1.328 1.00 91.12 96 LEU A O 1
ATOM 756 N N . ASN A 1 97 ? 5.457 12.172 0.427 1.00 90.81 97 ASN A N 1
ATOM 757 C CA . ASN A 1 97 ? 5.265 13.218 1.425 1.00 90.81 97 ASN A CA 1
ATOM 758 C C . ASN A 1 97 ? 3.814 13.710 1.451 1.00 90.81 97 ASN A C 1
ATOM 760 O O . ASN A 1 97 ? 3.261 13.940 2.527 1.00 90.81 97 ASN A O 1
ATOM 764 N N . THR A 1 98 ? 3.176 13.822 0.285 1.00 91.94 98 THR A N 1
ATOM 765 C CA . THR A 1 98 ? 1.758 14.181 0.171 1.00 91.94 98 THR A CA 1
ATOM 766 C C . THR A 1 98 ? 0.863 13.111 0.790 1.00 91.94 98 THR A C 1
ATOM 768 O O . THR A 1 98 ? 0.010 13.437 1.617 1.00 91.94 98 THR A O 1
ATOM 771 N N . TYR A 1 99 ? 1.089 11.839 0.452 1.00 90.50 99 TYR A N 1
ATOM 772 C CA . TYR A 1 99 ? 0.359 10.700 1.005 1.00 90.50 99 TYR A CA 1
ATOM 773 C C . TYR A 1 99 ? 0.435 10.688 2.539 1.00 90.50 99 TYR A C 1
ATOM 775 O O . TYR A 1 99 ? -0.596 10.699 3.211 1.00 90.50 99 TYR A O 1
ATOM 783 N N . LEU A 1 100 ? 1.641 10.768 3.109 1.00 90.56 100 LEU A N 1
ATOM 784 C CA . LEU A 1 100 ? 1.845 10.771 4.562 1.00 90.56 100 LEU A CA 1
ATOM 785 C C . LEU A 1 100 ? 1.272 12.019 5.244 1.00 90.56 100 LEU A C 1
ATOM 787 O O . LEU A 1 100 ? 0.711 11.926 6.338 1.00 90.56 100 LEU A O 1
ATOM 791 N N . LYS A 1 101 ? 1.392 13.193 4.610 1.00 90.19 101 LYS A N 1
ATOM 792 C CA . LYS A 1 101 ? 0.859 14.450 5.145 1.00 90.19 101 LYS A CA 1
ATOM 793 C C . LYS A 1 101 ? -0.655 14.381 5.311 1.00 90.19 101 LYS A C 1
ATOM 795 O O . LYS A 1 101 ? -1.141 14.739 6.381 1.00 90.19 101 LYS A O 1
ATOM 800 N N . VAL A 1 102 ? -1.376 13.906 4.292 1.00 88.44 102 VAL A N 1
ATOM 801 C CA . VAL A 1 102 ? -2.842 13.788 4.334 1.00 88.44 102 VAL A CA 1
ATOM 802 C C . VAL A 1 102 ? -3.277 12.901 5.500 1.00 88.44 102 VAL A C 1
ATOM 804 O O . VAL A 1 102 ? -4.164 13.287 6.258 1.00 88.44 102 VAL A O 1
ATOM 807 N N . TRP A 1 103 ? -2.606 11.764 5.708 1.00 88.00 103 TRP A N 1
ATOM 808 C CA . TRP A 1 103 ? -2.901 10.889 6.844 1.00 88.00 103 TRP A CA 1
ATOM 809 C C . TRP A 1 103 ? -2.617 11.547 8.187 1.00 88.00 103 TRP A C 1
ATOM 811 O O . TRP A 1 103 ? -3.477 11.561 9.060 1.00 88.00 103 TRP A O 1
ATOM 821 N N . ARG A 1 104 ? -1.432 12.138 8.349 1.00 87.25 104 ARG A N 1
ATOM 822 C CA . ARG A 1 104 ? -1.044 12.830 9.585 1.00 87.25 104 ARG A CA 1
ATOM 823 C C . ARG A 1 104 ? -1.993 13.978 9.938 1.00 87.25 104 ARG A C 1
ATOM 825 O O . ARG A 1 104 ? -2.128 14.333 11.106 1.00 87.25 104 ARG A O 1
ATOM 832 N N . GLU A 1 105 ? -2.609 14.605 8.941 1.00 88.50 105 GLU A N 1
ATOM 833 C CA . GLU A 1 105 ? -3.510 15.738 9.137 1.00 88.50 105 GLU A CA 1
ATOM 834 C C . GLU A 1 105 ? -4.953 15.334 9.462 1.00 88.50 105 GLU A C 1
ATOM 836 O O . GLU A 1 105 ? -5.666 16.157 10.047 1.00 88.50 105 GLU A O 1
ATOM 841 N N . ALA A 1 106 ? -5.355 14.096 9.163 1.00 87.62 106 ALA A N 1
ATOM 842 C CA . ALA A 1 106 ? -6.689 13.584 9.452 1.00 87.62 106 ALA A CA 1
ATOM 843 C C . ALA A 1 106 ? -6.980 13.585 10.964 1.00 87.62 106 ALA A C 1
ATOM 845 O O . ALA A 1 106 ? -6.184 13.102 11.768 1.00 87.62 106 ALA A O 1
ATOM 846 N N . GLU A 1 107 ? -8.138 14.131 11.347 1.00 88.25 107 GLU A N 1
ATOM 847 C CA . GLU A 1 107 ? -8.539 14.319 12.749 1.00 88.25 107 GLU A CA 1
ATOM 848 C C . GLU A 1 107 ? -8.520 13.005 13.531 1.00 88.25 107 GLU A C 1
ATOM 850 O O . GLU A 1 107 ? -7.831 12.906 14.541 1.00 88.25 107 GLU A O 1
ATOM 855 N N . PHE A 1 108 ? -9.152 11.962 12.993 1.00 85.62 108 PHE A N 1
ATOM 856 C CA . PHE A 1 108 ? -9.188 10.660 13.655 1.00 85.62 108 PHE A CA 1
ATOM 857 C C . PHE A 1 108 ? -7.783 10.032 13.804 1.00 85.62 108 PHE A C 1
ATOM 859 O O . PHE A 1 108 ? -7.536 9.322 14.772 1.00 85.62 108 PHE A O 1
ATOM 866 N N . VAL A 1 109 ? -6.841 10.268 12.873 1.00 86.44 109 VAL A N 1
ATOM 867 C CA . VAL A 1 109 ? -5.459 9.765 13.019 1.00 86.44 109 VAL A CA 1
ATOM 868 C C . VAL A 1 109 ? -4.797 10.480 14.186 1.00 86.44 109 VAL A C 1
ATOM 870 O O . VAL A 1 109 ? -4.168 9.833 15.012 1.00 86.44 109 VAL A O 1
ATOM 873 N N . LYS A 1 110 ? -4.969 11.800 14.299 1.00 85.56 110 LYS A N 1
ATOM 874 C CA . LYS A 1 110 ? -4.431 12.569 15.430 1.00 85.56 110 LYS A CA 1
ATOM 875 C C . LYS A 1 110 ? -4.997 12.090 16.764 1.00 85.56 110 LYS A C 1
ATOM 877 O O . LYS A 1 110 ? -4.226 11.957 17.706 1.00 85.56 110 LYS A O 1
ATOM 882 N N . GLU A 1 111 ? -6.295 11.792 16.819 1.00 88.06 111 GLU A N 1
ATOM 883 C CA . GLU A 1 111 ? -6.940 11.192 17.995 1.00 88.06 111 GLU A CA 1
ATOM 884 C C . GLU A 1 111 ? -6.340 9.825 18.346 1.00 88.06 111 GLU A C 1
ATOM 886 O O . GLU A 1 111 ? -6.109 9.538 19.511 1.00 88.06 111 GLU A O 1
ATOM 891 N N . LEU A 1 112 ? -6.032 8.980 17.357 1.00 87.44 112 LEU A N 1
ATOM 892 C CA . LEU A 1 112 ? -5.377 7.690 17.605 1.00 87.44 112 LEU A CA 1
ATOM 893 C C . LEU A 1 112 ? -3.896 7.827 18.009 1.00 87.44 112 LEU A C 1
ATOM 895 O O . LEU A 1 112 ? -3.345 6.922 18.633 1.00 87.44 112 LEU A O 1
ATOM 899 N N . CYS A 1 113 ? -3.245 8.934 17.644 1.00 86.12 113 CYS A N 1
ATOM 900 C CA . CYS A 1 113 ? -1.799 9.144 17.759 1.00 86.12 113 CYS A CA 1
ATOM 901 C C . CYS A 1 113 ? -1.391 10.092 18.902 1.00 86.12 113 CYS A C 1
ATOM 903 O O . CYS A 1 113 ? -0.323 10.690 18.791 1.00 86.12 113 CYS A O 1
ATOM 905 N N . GLU A 1 114 ? -2.194 10.250 19.966 1.00 77.94 114 GLU A N 1
ATOM 906 C CA . GLU A 1 114 ? -2.085 11.312 21.000 1.00 77.94 114 GLU A CA 1
ATOM 907 C C . GLU A 1 114 ? -0.650 11.666 21.465 1.00 77.94 114 GLU A C 1
ATOM 909 O O . GLU A 1 114 ? -0.378 12.818 21.801 1.00 77.94 114 GLU A O 1
ATOM 914 N N . GLU A 1 115 ? 0.288 10.711 21.448 1.00 79.12 115 GLU A N 1
ATOM 915 C CA . GLU A 1 115 ? 1.654 10.860 21.966 1.00 79.12 115 GLU A CA 1
ATOM 916 C C . GLU A 1 115 ? 2.781 10.877 20.908 1.00 79.12 115 GLU A C 1
ATOM 918 O O . GLU A 1 115 ? 3.949 11.029 21.276 1.00 79.12 115 GLU A O 1
ATOM 923 N N . ARG A 1 116 ? 2.501 10.713 19.602 1.00 87.56 116 ARG A N 1
ATOM 924 C CA . ARG A 1 116 ? 3.569 10.637 18.580 1.00 87.56 116 ARG A CA 1
ATOM 925 C C . ARG A 1 116 ? 3.203 11.185 17.206 1.00 87.56 116 ARG A C 1
ATOM 927 O O . ARG A 1 116 ? 2.048 11.253 16.808 1.00 87.56 116 ARG A O 1
ATOM 934 N N . ILE A 1 117 ? 4.241 11.494 16.427 1.00 84.81 117 ILE A N 1
ATOM 935 C CA . ILE A 1 117 ? 4.096 11.794 15.001 1.00 84.81 117 ILE A CA 1
ATOM 936 C C . ILE A 1 117 ? 3.941 10.459 14.246 1.00 84.81 117 ILE A C 1
ATOM 938 O O . ILE A 1 117 ? 4.812 9.586 14.362 1.00 84.81 117 ILE A O 1
ATOM 942 N N . PRO A 1 118 ? 2.846 10.254 13.498 1.00 88.94 118 PRO A N 1
ATOM 943 C CA . PRO A 1 118 ? 2.651 9.025 12.744 1.00 88.94 118 PRO A CA 1
ATOM 944 C C . PRO A 1 118 ? 3.562 8.976 11.506 1.00 88.94 118 PRO A C 1
ATOM 946 O O . PRO A 1 118 ? 3.892 10.013 10.924 1.00 88.94 118 PRO A O 1
ATOM 949 N N . PHE A 1 119 ? 3.937 7.757 11.101 1.00 89.88 119 PHE A N 1
ATOM 950 C CA . PHE A 1 119 ? 4.647 7.439 9.849 1.00 89.88 119 PHE A CA 1
ATOM 951 C C . PHE A 1 119 ? 6.093 7.954 9.708 1.00 89.88 119 PHE A C 1
ATOM 953 O O . PHE A 1 119 ? 6.615 8.041 8.597 1.00 89.88 119 PHE A O 1
ATOM 960 N N . THR A 1 120 ? 6.778 8.277 10.806 1.00 89.50 120 THR A N 1
ATOM 961 C CA . THR A 1 120 ? 8.172 8.764 10.775 1.00 89.50 120 THR A CA 1
ATOM 962 C C . THR A 1 120 ? 9.175 7.717 10.288 1.00 89.50 120 THR A C 1
ATOM 964 O O . THR A 1 120 ? 10.179 8.061 9.670 1.00 89.50 120 THR A O 1
ATOM 967 N N . GLU A 1 121 ? 8.886 6.440 10.530 1.00 91.88 121 GLU A N 1
ATOM 968 C CA . GLU A 1 121 ? 9.738 5.290 10.223 1.00 91.88 121 GLU A CA 1
ATOM 969 C C . GLU A 1 121 ? 9.935 5.098 8.714 1.00 91.88 121 GLU A C 1
ATOM 971 O O . GLU A 1 121 ? 10.911 4.480 8.296 1.00 91.88 121 GLU A O 1
ATOM 976 N N . VAL A 1 122 ? 9.056 5.668 7.879 1.00 89.12 122 VAL A N 1
ATOM 977 C CA . VAL A 1 122 ? 9.221 5.639 6.419 1.00 89.12 122 VAL A CA 1
ATOM 978 C C . VAL A 1 122 ? 10.541 6.284 5.995 1.00 89.12 122 VAL A C 1
ATOM 980 O O . VAL A 1 122 ? 11.194 5.803 5.071 1.00 89.12 122 VAL A O 1
ATOM 983 N N . HIS A 1 123 ? 10.971 7.343 6.687 1.00 84.31 123 HIS A N 1
ATOM 984 C CA . HIS A 1 123 ? 12.200 8.065 6.350 1.00 84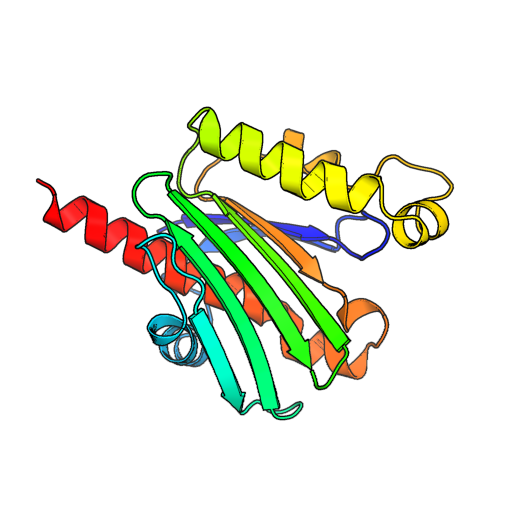.31 123 HIS A CA 1
ATOM 985 C C . HIS A 1 123 ? 13.477 7.247 6.603 1.00 84.31 123 HIS A C 1
ATOM 987 O O . HIS A 1 123 ? 14.550 7.628 6.140 1.00 84.31 123 HIS A O 1
ATOM 993 N N . GLU A 1 124 ? 13.375 6.117 7.305 1.00 85.19 124 GLU A N 1
ATOM 994 C CA . GLU A 1 124 ? 14.488 5.193 7.527 1.00 85.19 124 GLU A CA 1
ATOM 995 C C . GLU A 1 124 ? 14.662 4.179 6.383 1.00 85.19 124 GLU A C 1
ATOM 997 O O . GLU A 1 124 ? 15.649 3.443 6.372 1.00 85.19 124 GLU A O 1
ATOM 1002 N N . ILE A 1 125 ? 13.714 4.090 5.441 1.00 83.62 125 ILE A N 1
ATOM 1003 C CA . ILE A 1 125 ? 13.744 3.102 4.354 1.00 83.62 125 ILE A CA 1
ATOM 1004 C C . ILE A 1 125 ? 14.403 3.707 3.113 1.00 83.62 125 ILE A C 1
ATOM 1006 O O . ILE A 1 125 ? 13.801 4.498 2.379 1.00 83.62 125 ILE A O 1
ATOM 1010 N N . GLN A 1 126 ? 15.654 3.310 2.879 1.00 72.94 126 GLN A N 1
ATOM 1011 C CA . GLN A 1 126 ? 16.462 3.810 1.763 1.00 72.94 126 GLN A CA 1
ATOM 1012 C C . GLN A 1 126 ? 16.351 2.961 0.490 1.00 72.94 126 GLN A C 1
ATOM 1014 O O . GLN A 1 126 ? 16.543 3.497 -0.600 1.00 72.94 126 GLN A O 1
ATOM 1019 N N . ASP A 1 127 ? 16.009 1.677 0.605 1.00 82.75 127 ASP A N 1
ATOM 1020 C CA . ASP A 1 127 ? 15.955 0.766 -0.540 1.00 82.75 127 ASP A CA 1
ATOM 1021 C C . ASP A 1 127 ? 14.652 0.931 -1.345 1.00 82.75 127 ASP A C 1
ATOM 1023 O O . ASP A 1 127 ? 13.615 1.389 -0.843 1.00 82.75 127 ASP A O 1
ATOM 1027 N N . ARG A 1 128 ? 14.725 0.577 -2.633 1.00 86.62 128 ARG A N 1
ATOM 1028 C CA . ARG A 1 128 ? 13.622 0.622 -3.602 1.00 86.62 128 ARG A CA 1
ATOM 1029 C C . ARG A 1 128 ? 13.632 -0.630 -4.481 1.00 86.62 128 ARG A C 1
ATOM 1031 O O . ARG A 1 128 ? 14.719 -1.164 -4.724 1.00 86.62 128 ARG A O 1
ATOM 1038 N N . PRO A 1 129 ? 12.476 -1.094 -4.986 1.00 95.06 129 PRO A N 1
ATOM 1039 C CA . PRO A 1 129 ? 11.117 -0.557 -4.803 1.00 95.06 129 PRO A CA 1
ATOM 1040 C C . PRO A 1 129 ? 10.588 -0.610 -3.360 1.00 95.06 129 PRO A C 1
ATOM 1042 O O . PRO A 1 129 ? 11.056 -1.425 -2.566 1.00 95.06 129 PRO A O 1
ATOM 1045 N N . LEU A 1 130 ? 9.622 0.250 -3.025 1.00 95.50 130 LEU A N 1
ATOM 1046 C CA . LEU A 1 130 ? 9.042 0.407 -1.687 1.00 95.50 130 LEU A CA 1
ATOM 1047 C C . LEU A 1 130 ? 7.505 0.398 -1.714 1.00 95.50 130 LEU A C 1
ATOM 1049 O O . LEU A 1 130 ? 6.888 1.201 -2.410 1.00 95.50 130 LEU A O 1
ATOM 1053 N N . LEU A 1 131 ? 6.883 -0.459 -0.905 1.00 96.06 131 LEU A N 1
ATOM 1054 C CA . LEU A 1 131 ? 5.467 -0.373 -0.539 1.00 96.06 131 LEU A CA 1
ATOM 1055 C C . LEU A 1 131 ? 5.312 0.305 0.826 1.00 96.06 131 LEU A C 1
ATOM 1057 O O . LEU A 1 131 ? 5.923 -0.107 1.811 1.00 96.06 131 LEU A O 1
ATOM 1061 N N . ILE A 1 132 ? 4.419 1.283 0.912 1.00 95.69 132 ILE A N 1
ATOM 1062 C CA . ILE A 1 132 ? 3.956 1.838 2.184 1.00 95.69 132 ILE A CA 1
ATOM 1063 C C . ILE A 1 132 ? 2.447 1.687 2.244 1.00 95.69 132 ILE A C 1
ATOM 1065 O O . ILE A 1 132 ? 1.740 2.204 1.379 1.00 95.69 132 ILE A O 1
ATOM 1069 N N . SER A 1 133 ? 1.941 1.015 3.271 1.00 95.12 133 SER A N 1
ATOM 1070 C CA . SER A 1 133 ? 0.507 0.793 3.436 1.00 95.12 133 SER A CA 1
ATOM 1071 C C . SER A 1 133 ? 0.022 1.107 4.847 1.00 95.12 133 SER A C 1
ATOM 1073 O O . SER A 1 133 ? 0.786 1.133 5.808 1.00 95.12 133 SER A O 1
ATOM 1075 N N . VAL A 1 134 ? -1.276 1.368 4.965 1.00 93.56 134 VAL A N 1
ATOM 1076 C CA . VAL A 1 134 ? -1.999 1.471 6.231 1.00 93.56 134 VAL A CA 1
ATOM 1077 C C . VAL A 1 134 ? -3.114 0.436 6.202 1.00 93.56 134 VAL A C 1
ATOM 1079 O O . VAL A 1 134 ? -3.977 0.461 5.320 1.00 93.56 134 VAL A O 1
ATOM 1082 N N . ASN A 1 135 ? -3.092 -0.488 7.158 1.00 92.38 135 ASN A N 1
ATOM 1083 C CA . ASN A 1 135 ? -4.065 -1.567 7.252 1.00 92.38 135 ASN A CA 1
ATOM 1084 C C . ASN A 1 135 ? -5.191 -1.190 8.227 1.00 92.38 135 ASN A C 1
ATOM 1086 O O . ASN A 1 135 ? -5.104 -1.405 9.437 1.00 92.38 135 ASN A O 1
ATOM 1090 N N . TRP A 1 136 ? -6.276 -0.648 7.678 1.00 90.38 136 TRP A N 1
ATOM 1091 C CA . TRP A 1 136 ? -7.492 -0.262 8.401 1.00 90.38 136 TRP A CA 1
ATOM 1092 C C . TRP A 1 136 ? -8.284 -1.450 8.946 1.00 90.38 136 TRP A C 1
ATOM 1094 O O . TRP A 1 136 ? -8.992 -1.314 9.946 1.00 90.38 136 TRP A O 1
ATOM 1104 N N . ALA A 1 137 ? -8.146 -2.632 8.340 1.00 88.88 137 ALA A N 1
ATOM 1105 C CA . ALA A 1 137 ? -8.801 -3.839 8.827 1.00 88.88 137 ALA A CA 1
ATOM 1106 C C . ALA A 1 137 ? -8.302 -4.255 10.216 1.00 88.88 137 ALA A C 1
ATOM 1108 O O . ALA A 1 137 ? -9.042 -4.925 10.926 1.00 88.88 137 ALA A O 1
ATOM 1109 N N . SER A 1 138 ? -7.116 -3.805 10.650 1.00 84.19 138 SER A N 1
ATOM 1110 C CA . SER A 1 138 ? -6.593 -4.023 12.013 1.00 84.19 138 SER A CA 1
ATOM 1111 C C . SER A 1 138 ? -7.537 -3.559 13.131 1.00 84.19 138 SER A C 1
ATOM 1113 O O . SER A 1 138 ? -7.490 -4.098 14.233 1.00 84.19 138 SER A O 1
ATOM 1115 N N . ILE A 1 139 ? -8.466 -2.639 12.844 1.00 82.75 139 ILE A N 1
ATOM 1116 C CA . ILE A 1 139 ? -9.524 -2.225 13.780 1.00 82.75 139 ILE A CA 1
ATOM 1117 C C . ILE A 1 139 ? -10.463 -3.404 14.116 1.00 82.75 139 ILE A C 1
ATOM 1119 O O . ILE A 1 139 ? -11.095 -3.432 15.173 1.00 82.75 139 ILE A O 1
ATOM 1123 N N . LYS A 1 140 ? -10.570 -4.397 13.224 1.00 81.81 140 LYS A N 1
ATOM 1124 C CA . LYS A 1 140 ? -11.391 -5.602 13.372 1.00 81.81 140 LYS A CA 1
ATOM 1125 C C . LYS A 1 140 ? -10.590 -6.861 13.049 1.00 81.81 140 LYS A C 1
ATOM 1127 O O . LYS A 1 140 ? -10.456 -7.240 11.889 1.00 81.81 140 LYS A O 1
ATOM 1132 N N . GLN A 1 141 ? -10.174 -7.579 14.087 1.00 77.12 141 GLN A N 1
ATOM 1133 C CA . GLN A 1 141 ? -9.264 -8.722 13.964 1.00 77.12 141 GLN A CA 1
ATOM 1134 C C . GLN A 1 141 ? -9.701 -9.807 12.959 1.00 77.12 141 GLN A C 1
ATOM 1136 O O . GLN A 1 141 ? -8.875 -10.307 12.207 1.00 77.12 141 GLN A O 1
ATOM 1141 N N . GLU A 1 142 ? -10.998 -10.118 12.856 1.00 78.62 142 GLU A N 1
ATOM 1142 C CA . GLU A 1 142 ? -11.486 -11.095 11.867 1.00 78.62 142 GLU A CA 1
ATOM 1143 C C . GLU A 1 142 ? -11.238 -10.655 10.412 1.00 78.62 142 GLU A C 1
ATOM 1145 O O . GLU A 1 142 ? -10.997 -11.484 9.542 1.00 78.62 142 GLU A O 1
ATOM 1150 N N . GLN A 1 143 ? -11.319 -9.356 10.124 1.00 78.81 143 GLN A N 1
ATOM 1151 C CA . GLN A 1 143 ? -11.061 -8.821 8.784 1.00 78.81 143 GLN A CA 1
ATOM 1152 C C . GLN A 1 143 ? -9.561 -8.719 8.524 1.00 78.81 143 GLN A C 1
ATOM 1154 O O . GLN A 1 143 ? -9.119 -8.919 7.399 1.00 78.81 143 GLN A O 1
ATOM 1159 N N . TYR A 1 144 ? -8.800 -8.432 9.575 1.00 79.69 144 TYR A N 1
ATOM 1160 C CA . TYR A 1 144 ? -7.364 -8.233 9.538 1.00 79.69 144 TYR A CA 1
ATOM 1161 C C . TYR A 1 144 ? -6.596 -9.458 9.006 1.00 79.69 144 TYR A C 1
ATOM 1163 O O . TYR A 1 144 ? -5.895 -9.331 8.000 1.00 79.69 144 TYR A O 1
ATOM 1171 N N . ASP A 1 145 ? -6.784 -10.643 9.602 1.00 79.38 145 ASP A N 1
ATOM 1172 C CA . ASP A 1 145 ? -6.019 -11.855 9.242 1.00 79.38 145 ASP A CA 1
ATOM 1173 C C . ASP A 1 145 ? -6.191 -12.248 7.764 1.00 79.38 145 ASP A C 1
ATOM 1175 O O . ASP A 1 145 ? -5.296 -12.811 7.136 1.00 79.38 145 ASP A O 1
ATOM 1179 N N . LYS A 1 146 ? -7.349 -11.910 7.195 1.00 77.38 146 LYS A N 1
ATOM 1180 C CA . LYS A 1 146 ? -7.754 -12.277 5.835 1.00 77.38 146 LYS A CA 1
ATOM 1181 C C . LYS A 1 146 ? -7.246 -11.309 4.761 1.00 77.38 146 LYS A C 1
ATOM 1183 O O . LYS A 1 146 ? -7.307 -11.632 3.579 1.00 77.38 146 LYS A O 1
ATOM 1188 N N . VAL A 1 147 ? -6.742 -10.128 5.141 1.00 79.88 147 VAL A N 1
ATOM 1189 C CA . VAL A 1 147 ? -6.284 -9.092 4.185 1.00 79.88 147 VAL A CA 1
ATOM 1190 C C . VAL A 1 147 ? -4.848 -8.637 4.396 1.00 79.88 147 VAL A C 1
ATOM 1192 O O . VAL A 1 147 ? -4.340 -7.865 3.586 1.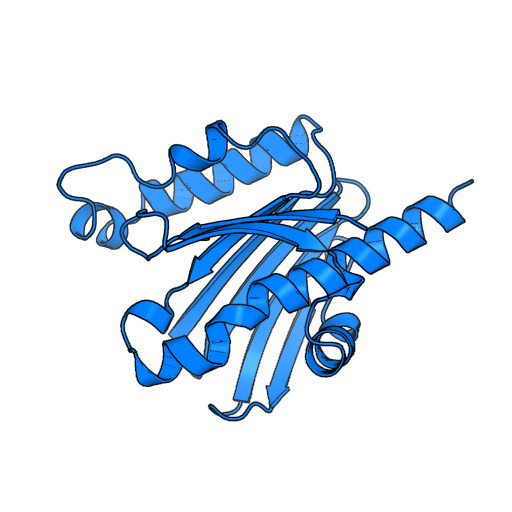00 79.88 147 VAL A O 1
ATOM 1195 N N . ALA A 1 148 ? -4.178 -9.123 5.444 1.00 76.56 148 ALA A N 1
ATOM 1196 C CA . ALA A 1 148 ? -2.825 -8.715 5.826 1.00 76.56 148 ALA A CA 1
ATOM 1197 C C . ALA A 1 148 ? -1.756 -8.900 4.728 1.00 76.56 148 ALA A C 1
ATOM 1199 O O . ALA A 1 148 ? -0.695 -8.306 4.838 1.00 76.56 148 ALA A O 1
ATOM 1200 N N . ASN A 1 149 ? -2.035 -9.684 3.678 1.00 82.62 149 ASN A N 1
ATOM 1201 C CA . ASN A 1 149 ? -1.108 -9.949 2.567 1.00 82.62 149 ASN A CA 1
ATOM 1202 C C . ASN A 1 149 ? -1.563 -9.376 1.210 1.00 82.62 149 ASN A C 1
ATOM 1204 O O . ASN A 1 149 ? -0.936 -9.650 0.177 1.00 82.62 149 ASN A O 1
ATOM 1208 N N . PHE A 1 150 ? -2.688 -8.655 1.159 1.00 89.69 150 PHE A N 1
ATOM 1209 C CA . PHE A 1 150 ? -3.223 -8.155 -0.113 1.00 89.69 150 PHE A CA 1
ATOM 1210 C C . PHE A 1 150 ? -2.386 -7.026 -0.686 1.00 89.69 150 PHE A C 1
ATOM 1212 O O . PHE A 1 150 ? -2.147 -7.002 -1.888 1.00 89.69 150 PHE A O 1
ATOM 1219 N N . ASP A 1 151 ? -1.911 -6.126 0.162 1.00 91.06 151 ASP A N 1
ATOM 1220 C CA . ASP A 1 151 ? -1.021 -5.036 -0.216 1.00 91.06 151 ASP A CA 1
ATOM 1221 C C . ASP A 1 151 ? 0.325 -5.553 -0.735 1.00 91.06 151 ASP A C 1
ATOM 1223 O O . ASP A 1 151 ? 0.753 -5.121 -1.801 1.00 91.06 151 ASP A O 1
ATOM 1227 N N . LEU A 1 152 ? 0.936 -6.546 -0.080 1.00 95.12 152 LEU A N 1
ATOM 1228 C CA . LEU A 1 152 ? 2.165 -7.189 -0.559 1.00 95.12 152 LEU A CA 1
ATOM 1229 C C . LEU A 1 152 ? 1.970 -7.870 -1.921 1.00 95.12 152 LEU A C 1
ATOM 1231 O O . LEU A 1 152 ? 2.804 -7.732 -2.818 1.00 95.12 152 LEU A O 1
ATOM 1235 N N . SER A 1 153 ? 0.854 -8.583 -2.104 1.00 94.88 153 SER A N 1
ATOM 1236 C CA . SER A 1 153 ? 0.543 -9.252 -3.375 1.00 94.88 153 SER A CA 1
ATOM 1237 C C . SER A 1 153 ? 0.217 -8.246 -4.487 1.00 94.88 153 SER A C 1
ATOM 1239 O O . SER A 1 153 ? 0.639 -8.426 -5.628 1.00 94.88 153 SER A O 1
ATOM 1241 N N . LEU A 1 154 ? -0.499 -7.165 -4.169 1.00 95.75 154 LEU A N 1
ATOM 1242 C CA . LEU A 1 154 ? -0.811 -6.090 -5.112 1.00 95.75 154 LEU A CA 1
ATOM 1243 C C . LEU A 1 154 ? 0.453 -5.323 -5.515 1.00 95.75 154 LEU A C 1
ATOM 1245 O O . LEU A 1 154 ? 0.660 -5.065 -6.699 1.00 95.75 154 LEU A O 1
ATOM 1249 N N . ALA A 1 155 ? 1.322 -5.013 -4.552 1.00 96.75 155 ALA A N 1
ATOM 1250 C CA . ALA A 1 155 ? 2.610 -4.386 -4.807 1.00 96.75 155 ALA A CA 1
ATOM 1251 C C . ALA A 1 155 ? 3.479 -5.268 -5.701 1.00 96.75 155 ALA A C 1
ATOM 1253 O O . ALA A 1 155 ? 4.026 -4.775 -6.681 1.00 96.75 155 ALA A O 1
ATOM 1254 N N . ALA A 1 156 ? 3.541 -6.578 -5.435 1.00 97.00 156 ALA A N 1
ATOM 1255 C CA . ALA A 1 156 ? 4.248 -7.508 -6.307 1.00 97.00 156 ALA A CA 1
ATOM 1256 C C . ALA A 1 156 ? 3.704 -7.490 -7.742 1.00 97.00 156 ALA A C 1
ATOM 1258 O O . ALA A 1 156 ? 4.502 -7.419 -8.673 1.00 97.00 156 ALA A O 1
ATOM 1259 N N . ALA A 1 157 ? 2.378 -7.475 -7.930 1.00 96.31 157 ALA A N 1
ATOM 1260 C CA . ALA A 1 157 ? 1.773 -7.360 -9.258 1.00 96.31 157 ALA A CA 1
ATOM 1261 C C . ALA A 1 157 ? 2.187 -6.062 -9.974 1.00 96.31 157 ALA A C 1
ATOM 1263 O O . ALA A 1 157 ? 2.596 -6.100 -11.135 1.00 96.31 157 ALA A O 1
ATOM 1264 N N . PHE A 1 158 ? 2.137 -4.923 -9.277 1.00 96.88 158 PHE A N 1
ATOM 1265 C CA . PHE A 1 158 ? 2.552 -3.637 -9.836 1.00 96.88 158 PHE A CA 1
ATOM 1266 C C . PHE A 1 158 ? 4.028 -3.622 -10.227 1.00 96.88 158 PHE A C 1
ATOM 1268 O O . PHE A 1 158 ? 4.368 -3.299 -11.364 1.00 96.88 158 PHE A O 1
ATOM 1275 N N . PHE A 1 159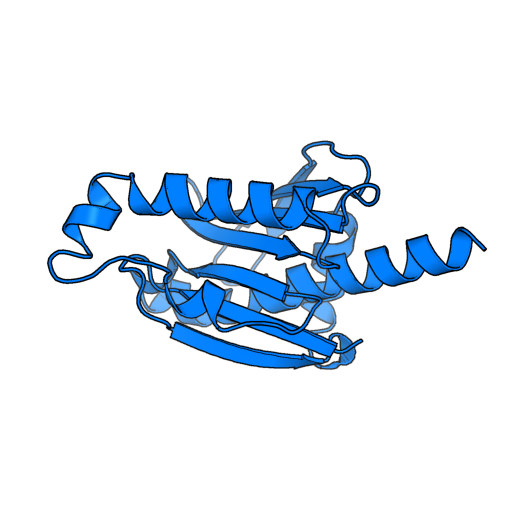 ? 4.887 -4.020 -9.298 1.00 96.44 159 PHE A N 1
ATOM 1276 C CA . PHE A 1 159 ? 6.335 -4.025 -9.421 1.00 96.44 159 PHE A CA 1
ATOM 1277 C C . PHE A 1 159 ? 6.856 -4.992 -10.492 1.00 96.44 159 PHE A C 1
ATOM 1279 O O . PHE A 1 159 ? 7.780 -4.644 -11.227 1.00 96.44 159 PHE A O 1
ATOM 1286 N N . GLU A 1 160 ? 6.255 -6.176 -10.633 1.00 95.19 160 GLU A N 1
ATOM 1287 C CA . GLU A 1 160 ? 6.562 -7.096 -11.736 1.00 95.19 160 GLU A CA 1
ATOM 1288 C C . GLU A 1 160 ? 6.205 -6.475 -13.100 1.00 95.19 160 GLU A C 1
ATOM 1290 O O . GLU A 1 160 ? 6.997 -6.566 -14.038 1.00 95.19 160 GLU A O 1
ATOM 1295 N N . GLY A 1 161 ? 5.060 -5.791 -13.217 1.00 93.56 161 GLY A N 1
ATOM 1296 C CA . GLY A 1 161 ? 4.688 -5.134 -14.475 1.00 93.56 161 GLY A CA 1
ATOM 1297 C C . GLY A 1 161 ? 5.497 -3.868 -14.785 1.00 93.56 161 GLY A C 1
ATOM 1298 O O . GLY A 1 161 ? 5.839 -3.654 -15.945 1.00 93.56 161 GLY A O 1
ATOM 1299 N N . MET A 1 162 ? 5.907 -3.089 -13.775 1.00 93.38 162 MET A N 1
ATOM 1300 C CA . MET A 1 162 ? 6.874 -1.992 -13.955 1.00 93.38 162 MET A CA 1
ATOM 1301 C C . MET A 1 162 ? 8.186 -2.509 -14.554 1.00 93.38 162 MET A C 1
ATOM 1303 O O . MET A 1 162 ? 8.659 -1.987 -15.561 1.00 93.38 162 MET A O 1
ATOM 1307 N N . GLN A 1 163 ? 8.733 -3.588 -13.981 1.00 90.62 163 GLN A N 1
ATOM 1308 C CA . GLN A 1 163 ? 9.962 -4.208 -14.474 1.00 90.62 163 GLN A CA 1
ATOM 1309 C C . GLN A 1 163 ? 9.819 -4.704 -15.925 1.00 90.62 163 GLN A C 1
ATOM 1311 O O . GLN A 1 163 ? 10.765 -4.608 -16.707 1.00 90.62 163 GLN A O 1
ATOM 1316 N N . ALA A 1 164 ? 8.649 -5.228 -16.300 1.00 87.44 164 ALA A N 1
ATOM 1317 C CA . ALA A 1 164 ? 8.380 -5.642 -17.674 1.00 87.44 164 ALA A CA 1
ATOM 1318 C C . ALA A 1 164 ? 8.323 -4.447 -18.646 1.00 87.44 164 ALA A C 1
ATOM 1320 O O . ALA A 1 164 ? 8.884 -4.532 -19.737 1.00 87.44 164 ALA A O 1
ATOM 1321 N N . ASN A 1 165 ? 7.708 -3.327 -18.251 1.00 79.31 165 ASN A N 1
ATOM 1322 C CA . ASN A 1 165 ? 7.623 -2.118 -19.080 1.00 79.31 165 ASN A CA 1
ATOM 1323 C C . ASN A 1 165 ? 8.997 -1.466 -19.316 1.00 79.31 165 ASN A C 1
ATOM 1325 O O . ASN A 1 165 ? 9.275 -1.003 -20.426 1.00 79.31 165 ASN A O 1
ATOM 1329 N N . GLU A 1 166 ? 9.890 -1.485 -18.319 1.00 76.31 166 GLU A N 1
ATOM 1330 C CA . GLU A 1 166 ? 11.273 -1.025 -18.501 1.00 76.31 166 GLU A CA 1
ATOM 1331 C C . GLU A 1 166 ? 12.021 -1.862 -19.546 1.00 76.31 166 GLU A C 1
ATOM 1333 O O . GLU A 1 166 ? 12.714 -1.305 -20.393 1.00 76.31 166 GLU A O 1
ATOM 1338 N N . GLN A 1 167 ? 11.852 -3.189 -19.544 1.00 62.75 167 GLN A N 1
ATOM 1339 C CA . GLN A 1 167 ? 12.541 -4.083 -20.487 1.00 62.75 167 GLN A CA 1
ATOM 1340 C C . GLN A 1 167 ? 12.092 -3.918 -21.944 1.00 62.75 167 GLN A C 1
ATOM 1342 O O . GLN A 1 167 ? 12.854 -4.246 -22.848 1.00 62.75 167 GLN A O 1
ATOM 1347 N N . VAL A 1 168 ? 10.878 -3.421 -22.186 1.00 58.81 168 VAL A N 1
ATOM 1348 C CA . VAL A 1 168 ? 10.350 -3.176 -23.542 1.00 58.81 168 VAL A CA 1
ATOM 1349 C C . VAL A 1 168 ? 10.855 -1.846 -24.122 1.00 58.81 168 VAL A C 1
ATOM 1351 O O . VAL A 1 168 ? 10.791 -1.635 -25.331 1.00 58.81 168 VAL A O 1
ATOM 1354 N N . SER A 1 169 ? 11.380 -0.955 -23.278 1.00 50.66 169 SER A N 1
ATOM 1355 C CA . SER A 1 169 ? 11.790 0.401 -23.661 1.00 50.66 169 SER A CA 1
ATOM 1356 C C . SER A 1 169 ? 13.259 0.522 -24.117 1.00 50.66 169 SER A C 1
ATOM 1358 O O . SER A 1 169 ? 13.704 1.641 -24.379 1.00 50.66 169 SER A O 1
ATOM 1360 N N . TYR A 1 170 ? 13.999 -0.594 -24.235 1.00 39.38 170 TYR A N 1
ATOM 1361 C CA . TYR A 1 170 ? 15.412 -0.656 -24.659 1.00 39.38 170 TYR A CA 1
ATOM 1362 C C . TYR A 1 170 ? 15.635 -1.469 -25.940 1.00 39.38 170 TYR A C 1
ATOM 1364 O O . TYR A 1 170 ? 15.041 -2.562 -26.073 1.00 39.38 170 TYR A O 1
#

Secondary structure (DSSP, 8-state):
-EEEEEEE-TTS-EEEEEEEEGGGS-HHHHHHHGGG--SBS--EEEEEEETTEEEEEEEEEETTTTEEEEEEEETTEEEEEEEEE-S--HHHHHHHHHHHHHHHH-HHHHHHTTTS-TTGGGGG---SSEEEEE-GGGGSHHHHHHHTTHHHHHHHHHHHHHHHHHHHT-

Sequence (170 aa):
MKFDAITFLPDGKVWDRGSYLTGEQNRHLVQAFSPCVTYDNKKLVAEIQSEIGALKLDWVGSDQIGVGSSTWWLGEKIINTGVCLFGNNEEEIDILNTYLKVWREAEFVKELCEERIPFTEVHEIQDRPLLISVNWASIKQEQYDKVANFDLSLAAAFFEGMQANEQVSY

pLDDT: mean 89.39, std 7.83, range [39.38, 97.0]

Radius of gyration: 15.21 Å; chains: 1; bounding box: 35×32×47 Å